Protein AF-A0A0K2JE59-F1 (afdb_monomer_lite)

Sequence (134 aa):
MVKTAPVKNESIKQENVAPAKKVEKIVSLEKNSYCNSPVGRHQFYEMNEKGEYRADIKFKYCMINGEKKENIIVGIIATDLNAVNEYIKKYSYLHFKDKEKLRKNADGNNYYYDSAWAWDNSSEYPAAVWQEKK

Structure (mmCIF, N/CA/C/O backbone):
data_AF-A0A0K2JE59-F1
#
_entry.id   AF-A0A0K2JE59-F1
#
loop_
_atom_site.group_PDB
_atom_site.id
_atom_site.type_symbol
_atom_site.label_atom_id
_atom_site.label_alt_id
_atom_site.label_comp_id
_atom_site.label_asym_id
_atom_site.label_entity_id
_atom_site.label_seq_id
_atom_site.pdbx_PDB_ins_code
_atom_site.Cartn_x
_atom_site.Cartn_y
_atom_site.Cartn_z
_atom_site.occupancy
_atom_site.B_iso_or_equiv
_atom_site.auth_seq_id
_atom_site.auth_comp_id
_atom_site.auth_asym_id
_atom_site.auth_atom_id
_atom_site.pdbx_PDB_model_num
ATOM 1 N N . MET A 1 1 ? 32.516 -9.284 -46.637 1.00 37.75 1 MET A N 1
ATOM 2 C CA . MET A 1 1 ? 32.286 -9.445 -45.184 1.00 37.75 1 MET A CA 1
ATOM 3 C C . MET A 1 1 ? 31.665 -8.160 -44.665 1.00 37.75 1 MET A C 1
ATOM 5 O O . MET A 1 1 ? 32.351 -7.148 -44.623 1.00 37.75 1 MET A O 1
ATOM 9 N N . VAL A 1 2 ? 30.365 -8.163 -44.367 1.00 32.09 2 VAL A N 1
ATOM 10 C CA . VAL A 1 2 ? 29.684 -7.000 -43.780 1.00 32.09 2 VAL A CA 1
ATOM 11 C C . VAL A 1 2 ? 29.951 -7.037 -42.277 1.00 32.09 2 VAL A C 1
ATOM 13 O O . VAL A 1 2 ? 29.536 -7.974 -41.604 1.00 32.09 2 VAL A O 1
ATOM 16 N N . LYS A 1 3 ? 30.709 -6.062 -41.766 1.00 35.91 3 LYS A N 1
ATOM 17 C CA . LYS A 1 3 ? 30.879 -5.852 -40.325 1.00 35.91 3 LYS A CA 1
ATOM 18 C C . LYS A 1 3 ? 29.679 -5.056 -39.826 1.00 35.91 3 LYS A C 1
ATOM 20 O O . LYS A 1 3 ? 29.609 -3.849 -40.035 1.00 35.91 3 LYS A O 1
ATOM 25 N N . THR A 1 4 ? 28.734 -5.735 -39.194 1.00 32.59 4 THR A N 1
ATOM 26 C CA . THR A 1 4 ? 27.654 -5.101 -38.438 1.00 32.59 4 THR A CA 1
ATOM 27 C C . THR A 1 4 ? 28.256 -4.526 -37.155 1.00 32.59 4 THR A C 1
ATOM 29 O O . THR A 1 4 ? 28.783 -5.265 -36.325 1.00 32.59 4 THR A O 1
ATOM 32 N N . ALA A 1 5 ? 28.241 -3.200 -37.018 1.00 39.69 5 ALA A N 1
ATOM 33 C CA . ALA A 1 5 ? 28.551 -2.529 -35.759 1.00 39.69 5 ALA A CA 1
ATOM 34 C C . ALA A 1 5 ? 27.466 -2.859 -34.714 1.00 39.69 5 ALA A C 1
ATOM 36 O O . ALA A 1 5 ? 26.311 -3.068 -35.100 1.00 39.69 5 ALA A O 1
ATOM 37 N N . PRO A 1 6 ? 27.789 -2.899 -33.407 1.00 37.19 6 PRO A N 1
ATOM 38 C CA . PRO A 1 6 ? 26.765 -3.063 -32.390 1.00 37.19 6 PRO A CA 1
ATOM 39 C C . PRO A 1 6 ? 25.876 -1.819 -32.406 1.00 37.19 6 PRO A C 1
ATOM 41 O O . PRO A 1 6 ? 26.352 -0.694 -32.250 1.00 37.19 6 PRO A O 1
ATOM 44 N N . VAL A 1 7 ? 24.581 -2.030 -32.636 1.00 35.00 7 VAL A N 1
ATOM 45 C CA . VAL A 1 7 ? 23.560 -0.992 -32.506 1.00 35.00 7 VAL A CA 1
ATOM 46 C C . VAL A 1 7 ? 23.560 -0.557 -31.045 1.00 35.00 7 VAL A C 1
ATOM 48 O O . VAL A 1 7 ? 23.121 -1.286 -30.157 1.00 35.00 7 VAL A O 1
ATOM 51 N N . LYS A 1 8 ? 24.114 0.625 -30.785 1.00 35.16 8 LYS A N 1
ATOM 52 C CA . LYS A 1 8 ? 23.974 1.308 -29.506 1.00 35.16 8 LYS A CA 1
ATOM 53 C C . LYS A 1 8 ? 22.499 1.696 -29.407 1.00 35.16 8 LYS A C 1
ATOM 55 O O . LYS A 1 8 ? 22.053 2.573 -30.142 1.00 35.16 8 LYS A O 1
ATOM 60 N N . ASN A 1 9 ? 21.737 1.001 -28.563 1.00 36.41 9 ASN A N 1
ATOM 61 C CA . ASN A 1 9 ? 20.357 1.358 -28.229 1.00 36.41 9 ASN A CA 1
ATOM 62 C C . ASN A 1 9 ? 20.348 2.691 -27.458 1.00 36.41 9 ASN A C 1
ATOM 64 O O . ASN A 1 9 ? 20.145 2.740 -26.249 1.00 36.41 9 ASN A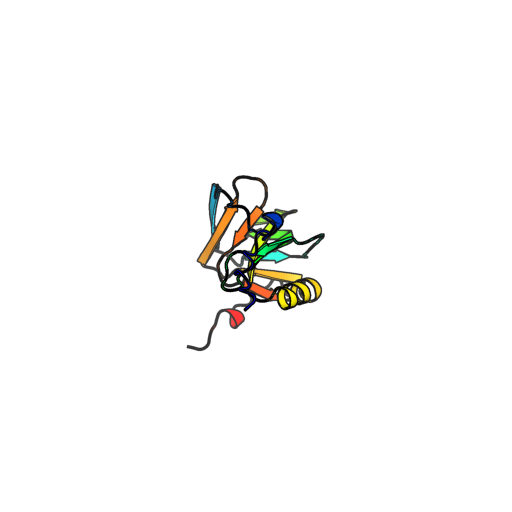 O 1
ATOM 68 N N . GLU A 1 10 ? 20.601 3.793 -28.154 1.00 46.03 10 GLU A N 1
ATOM 69 C CA . GLU A 1 10 ? 20.307 5.136 -27.675 1.00 46.03 10 GLU A CA 1
ATOM 70 C C . GLU A 1 10 ? 18.818 5.382 -27.908 1.00 46.03 10 GLU A C 1
ATOM 72 O O . GLU A 1 10 ? 18.423 5.751 -29.009 1.00 46.03 10 GLU A O 1
ATOM 77 N N . SER A 1 11 ? 17.995 5.090 -26.892 1.00 39.34 11 SER A N 1
ATOM 78 C CA . SER A 1 11 ? 16.708 5.748 -26.577 1.00 39.34 11 SER A CA 1
ATOM 79 C C . SER A 1 11 ? 15.946 4.980 -25.483 1.00 39.34 11 SER A C 1
ATOM 81 O O . SER A 1 11 ? 14.811 4.553 -25.690 1.00 39.34 11 SER A O 1
ATOM 83 N N . ILE A 1 12 ? 16.520 4.819 -24.285 1.00 39.97 12 ILE A N 1
ATOM 84 C CA . ILE A 1 12 ? 15.658 4.668 -23.103 1.00 39.97 12 ILE A CA 1
ATOM 85 C C . ILE A 1 12 ? 15.154 6.078 -22.810 1.00 39.97 12 ILE A C 1
ATOM 87 O O . ILE A 1 12 ? 15.895 6.916 -22.296 1.00 39.97 12 ILE A O 1
ATOM 91 N N . LYS A 1 13 ? 13.921 6.382 -23.230 1.00 36.66 13 LYS A N 1
ATOM 92 C CA . LYS A 1 13 ? 13.254 7.628 -22.850 1.00 36.66 13 LYS A CA 1
ATOM 93 C C . LYS A 1 13 ? 13.311 7.742 -21.328 1.00 36.66 13 LYS A C 1
ATOM 95 O O . LYS A 1 13 ? 12.768 6.902 -20.617 1.00 36.66 13 LYS A O 1
ATOM 100 N N . GLN A 1 14 ? 13.922 8.818 -20.849 1.00 41.97 14 GLN A N 1
ATOM 101 C CA . GLN A 1 14 ? 14.058 9.216 -19.442 1.00 41.97 14 GLN A CA 1
ATOM 102 C C . GLN A 1 14 ? 12.711 9.402 -18.698 1.00 41.97 14 GLN A C 1
ATOM 104 O O . GLN A 1 14 ? 12.695 9.801 -17.540 1.00 41.97 14 GLN A O 1
ATOM 109 N N . GLU A 1 15 ? 11.584 9.130 -19.358 1.00 44.66 15 GLU A N 1
ATOM 110 C CA . GLU A 1 15 ? 10.214 9.383 -18.908 1.00 44.66 15 GLU A CA 1
ATOM 111 C C . GLU A 1 15 ? 9.692 8.317 -17.922 1.00 44.66 15 GLU A C 1
ATOM 113 O O . GLU A 1 15 ? 8.772 8.592 -17.157 1.00 44.66 15 GLU A O 1
ATOM 118 N N . ASN A 1 16 ? 10.318 7.132 -17.878 1.00 55.94 16 ASN A N 1
ATOM 119 C CA . ASN A 1 16 ? 9.891 6.013 -17.024 1.00 55.94 16 ASN A CA 1
ATOM 120 C C . ASN A 1 16 ? 10.760 5.797 -15.774 1.00 55.94 16 ASN A C 1
ATOM 122 O O . ASN A 1 16 ? 10.467 4.896 -14.991 1.00 55.94 16 ASN A O 1
ATOM 126 N N . VAL A 1 17 ? 11.807 6.601 -15.560 1.00 63.28 17 VAL A N 1
ATOM 127 C CA . VAL A 1 17 ? 12.675 6.475 -14.378 1.00 63.28 17 VAL A CA 1
ATOM 128 C C . VAL A 1 17 ? 12.026 7.180 -13.192 1.00 63.28 17 VAL A C 1
ATOM 130 O O . VAL A 1 17 ? 11.592 8.329 -13.297 1.00 63.28 17 VAL A O 1
ATOM 133 N N . ALA A 1 18 ? 11.962 6.504 -12.045 1.00 65.50 18 ALA A N 1
ATOM 134 C CA . ALA A 1 18 ? 11.391 7.081 -10.833 1.00 65.50 18 ALA A CA 1
ATOM 135 C C . ALA A 1 18 ? 12.127 8.385 -10.456 1.00 65.50 18 ALA A C 1
ATOM 137 O O . ALA A 1 18 ? 13.331 8.343 -10.193 1.00 65.50 18 ALA A O 1
ATOM 138 N N . PRO A 1 19 ? 11.446 9.548 -10.368 1.00 69.31 19 PRO A N 1
ATOM 139 C CA . PRO A 1 19 ? 12.105 10.773 -9.938 1.00 69.31 19 PRO A CA 1
ATOM 140 C C . PRO A 1 19 ? 12.644 10.591 -8.520 1.00 69.31 19 PRO A C 1
ATOM 142 O O . PRO A 1 19 ? 11.933 10.078 -7.643 1.00 69.31 19 PRO A O 1
ATOM 145 N N . ALA A 1 20 ? 13.888 11.026 -8.307 1.00 67.00 20 ALA A N 1
ATOM 146 C CA . ALA A 1 20 ? 14.500 11.083 -6.989 1.00 67.00 20 ALA A CA 1
ATOM 147 C C . ALA A 1 20 ? 13.674 12.031 -6.111 1.00 67.00 20 ALA A C 1
ATOM 149 O O . ALA A 1 20 ? 13.625 13.235 -6.357 1.00 67.00 20 ALA A O 1
ATOM 150 N N . LYS A 1 21 ? 12.978 11.488 -5.106 1.00 67.56 21 LYS A N 1
ATOM 151 C CA . LYS A 1 21 ? 12.158 12.297 -4.200 1.00 67.56 21 LYS A CA 1
ATOM 152 C C . LYS A 1 21 ? 12.984 12.697 -2.984 1.00 67.56 21 LYS A C 1
ATOM 154 O O . LYS A 1 21 ? 13.551 11.848 -2.297 1.00 67.56 21 LYS A O 1
ATOM 159 N N . LYS A 1 22 ? 13.037 13.999 -2.698 1.00 76.69 22 LYS A N 1
ATOM 160 C CA . LYS A 1 22 ? 13.631 14.511 -1.462 1.00 76.69 22 LYS A CA 1
ATOM 161 C C . LYS A 1 22 ? 12.731 14.118 -0.290 1.00 76.69 22 LYS A C 1
ATOM 163 O O . LYS A 1 22 ? 11.555 14.478 -0.258 1.00 76.69 22 LYS A O 1
ATOM 168 N N . VAL A 1 23 ? 13.279 13.369 0.663 1.00 81.44 23 VAL A N 1
ATOM 169 C CA . VAL A 1 23 ? 12.559 12.978 1.882 1.00 81.44 23 VAL A CA 1
ATOM 170 C C . VAL A 1 23 ? 12.561 14.159 2.850 1.00 81.44 23 VAL A C 1
ATOM 172 O O . VAL A 1 23 ? 13.623 14.640 3.235 1.00 81.44 23 VAL A O 1
ATOM 175 N N . GLU A 1 24 ? 11.376 14.622 3.240 1.00 85.06 24 GLU A N 1
ATOM 176 C CA . GLU A 1 24 ? 11.203 15.674 4.254 1.00 85.06 24 GLU A CA 1
ATOM 177 C C . GLU A 1 24 ? 11.124 15.075 5.654 1.00 85.06 24 GLU A C 1
ATOM 179 O O . GLU A 1 24 ? 11.730 15.578 6.597 1.00 85.06 24 GLU A O 1
ATOM 184 N N . LYS A 1 25 ? 10.364 13.984 5.792 1.00 88.19 25 LYS A N 1
ATOM 185 C CA . LYS A 1 25 ? 10.090 13.370 7.088 1.00 88.19 25 LYS A CA 1
ATOM 186 C C . LYS A 1 25 ? 10.025 11.858 6.971 1.00 88.19 25 LYS A C 1
ATOM 188 O O . LYS A 1 25 ? 9.454 11.317 6.027 1.00 88.19 25 LYS A O 1
ATOM 193 N N . ILE A 1 26 ? 10.559 11.178 7.977 1.00 89.88 26 ILE A N 1
ATOM 194 C CA . ILE A 1 26 ? 10.363 9.745 8.181 1.00 89.88 26 ILE A CA 1
ATOM 195 C C . ILE A 1 26 ? 9.311 9.572 9.278 1.00 89.88 26 ILE A C 1
ATOM 197 O O . ILE A 1 26 ? 9.396 10.204 10.330 1.00 89.88 26 ILE A O 1
ATOM 201 N N . VAL A 1 27 ? 8.308 8.741 9.014 1.00 89.88 27 VAL A N 1
ATOM 202 C CA . VAL A 1 27 ? 7.236 8.392 9.948 1.00 89.88 27 VAL A CA 1
ATOM 203 C C . VAL A 1 27 ? 7.375 6.913 10.287 1.00 89.88 27 VAL A C 1
ATOM 205 O O . VAL A 1 27 ? 7.271 6.069 9.402 1.00 89.88 27 VAL A O 1
ATOM 208 N N . SER A 1 28 ? 7.621 6.597 11.556 1.00 92.94 28 SER A N 1
ATOM 209 C CA . SER A 1 28 ? 7.564 5.218 12.051 1.00 92.94 28 SER A CA 1
ATOM 210 C C . SER A 1 28 ? 6.106 4.781 12.158 1.00 92.94 28 SER A C 1
ATOM 212 O O . SER A 1 28 ? 5.297 5.517 12.724 1.00 92.94 28 SER A O 1
ATOM 214 N N . LEU A 1 29 ? 5.761 3.618 11.611 1.00 91.50 29 LEU A N 1
ATOM 215 C CA . LEU A 1 29 ? 4.406 3.072 11.679 1.00 91.50 29 LEU A CA 1
ATOM 216 C C . LEU A 1 29 ? 4.225 2.319 13.000 1.00 91.50 29 LEU A C 1
ATOM 218 O O . LEU A 1 29 ? 4.738 1.223 13.173 1.00 91.50 29 LEU A O 1
ATOM 222 N N . GLU A 1 30 ? 3.548 2.927 13.966 1.00 87.25 30 GLU A N 1
ATOM 223 C CA . GLU A 1 30 ? 3.408 2.385 15.331 1.00 87.25 30 GLU A CA 1
ATOM 224 C C . GLU A 1 30 ? 2.038 1.759 15.594 1.00 87.25 30 GLU A C 1
ATOM 226 O O . GLU A 1 30 ? 1.857 1.038 16.574 1.00 87.25 30 GLU A O 1
ATOM 231 N N . LYS A 1 31 ? 1.065 2.056 14.733 1.00 84.81 31 LYS A N 1
ATOM 232 C CA . LYS A 1 31 ? -0.279 1.483 14.767 1.00 84.81 31 LYS A CA 1
ATOM 233 C C . LYS A 1 31 ? -0.664 1.069 13.358 1.00 84.81 31 LYS A C 1
ATOM 235 O O . LYS A 1 31 ? -0.298 1.778 12.415 1.00 84.81 31 LYS A O 1
ATOM 240 N N . ASN A 1 32 ? -1.513 0.047 13.276 1.00 89.69 32 ASN A N 1
ATOM 241 C CA . ASN A 1 32 ? -2.187 -0.451 12.079 1.00 89.69 32 ASN A CA 1
ATOM 242 C C . ASN A 1 32 ? -2.475 0.672 11.072 1.00 89.69 32 ASN A C 1
ATOM 244 O O . ASN A 1 32 ? -3.455 1.416 11.204 1.00 89.69 32 ASN A O 1
ATOM 248 N N . SER A 1 33 ? -1.587 0.812 10.091 1.00 94.88 33 SER A N 1
ATOM 249 C CA . SER A 1 33 ? -1.659 1.870 9.092 1.00 94.88 33 SER A CA 1
ATOM 250 C C . SER A 1 33 ? -2.034 1.275 7.746 1.00 94.88 33 SER A C 1
ATOM 252 O O . SER A 1 33 ? -1.464 0.277 7.310 1.00 94.88 33 SER A O 1
ATOM 254 N N . TYR A 1 34 ? -3.001 1.896 7.083 1.00 96.62 34 TYR A N 1
ATOM 255 C CA . TYR A 1 34 ? -3.533 1.408 5.819 1.00 96.62 34 TYR A CA 1
ATOM 256 C C . TYR A 1 34 ? -4.028 2.553 4.943 1.00 96.62 34 TYR A C 1
ATOM 258 O O . TYR A 1 34 ? -4.345 3.641 5.426 1.00 96.62 34 TYR A O 1
ATOM 266 N N . CYS A 1 35 ? -4.163 2.288 3.653 1.00 97.25 35 CYS A N 1
ATOM 267 C CA . CYS A 1 35 ? -4.806 3.157 2.681 1.00 97.25 35 CYS A CA 1
ATOM 268 C C . CYS A 1 35 ? -6.069 2.508 2.135 1.00 97.25 35 CYS A C 1
ATOM 270 O O . CYS A 1 35 ? -6.106 1.297 1.956 1.00 97.25 35 CYS A O 1
ATOM 272 N N . ASN A 1 36 ? -7.106 3.302 1.880 1.00 96.38 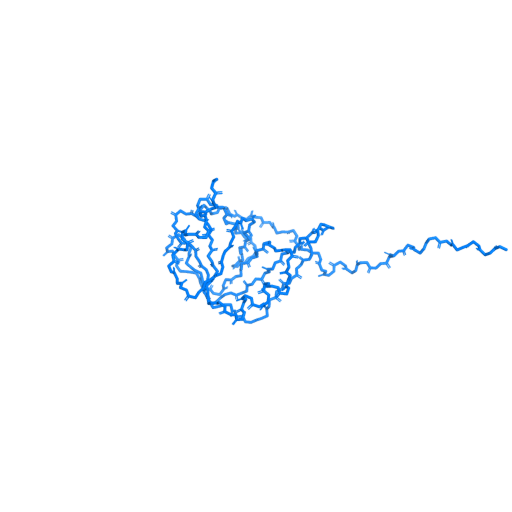36 ASN A N 1
ATOM 273 C CA . ASN A 1 36 ? -8.397 2.819 1.410 1.00 96.38 36 ASN A CA 1
ATOM 274 C C . ASN A 1 36 ? -8.795 3.459 0.080 1.00 96.38 36 ASN A C 1
ATOM 276 O O . ASN A 1 36 ? -8.553 4.648 -0.152 1.00 96.38 36 ASN A O 1
ATOM 280 N N . SER A 1 37 ? -9.494 2.666 -0.732 1.00 91.44 37 SER A N 1
ATOM 281 C CA . SER A 1 37 ? -10.082 3.059 -2.010 1.00 91.44 37 SER A CA 1
ATOM 282 C C . SER A 1 37 ? -9.029 3.664 -2.944 1.00 91.44 37 SER A C 1
ATOM 284 O O . SER A 1 37 ? -8.902 4.895 -3.008 1.00 91.44 37 SER A O 1
ATOM 286 N N . PRO A 1 38 ? -8.252 2.828 -3.659 1.00 92.06 38 PRO A N 1
ATOM 287 C CA . PRO A 1 38 ? -7.468 3.297 -4.794 1.00 92.06 38 PRO A CA 1
ATOM 288 C C . PRO A 1 38 ? -8.369 4.058 -5.773 1.00 92.06 38 PRO A C 1
ATOM 290 O O . PRO A 1 38 ? -9.467 3.610 -6.099 1.00 92.06 38 PRO A O 1
ATOM 293 N N . VAL A 1 39 ? -7.936 5.233 -6.223 1.00 90.56 39 VAL A N 1
ATOM 294 C CA . VAL A 1 39 ? -8.732 6.110 -7.091 1.00 90.56 39 VAL A CA 1
ATOM 295 C C . VAL A 1 39 ? -7.884 6.764 -8.172 1.00 90.56 39 VAL A C 1
ATOM 297 O O . VAL A 1 39 ? -6.714 7.085 -7.972 1.00 90.56 39 VAL A O 1
ATOM 300 N N . GLY A 1 40 ? -8.517 7.070 -9.303 1.00 85.00 40 GLY A N 1
ATOM 301 C CA . GLY A 1 40 ? -7.904 7.843 -10.380 1.00 85.00 40 GLY A CA 1
ATOM 302 C C . GLY A 1 40 ? -6.826 7.078 -11.150 1.00 85.00 40 GLY A C 1
ATOM 303 O O . GLY A 1 40 ? -6.825 5.854 -11.201 1.00 85.00 40 GLY A O 1
ATOM 304 N N . ARG A 1 41 ? -5.931 7.824 -11.809 1.00 82.75 41 ARG A N 1
ATOM 305 C CA . ARG A 1 41 ? -4.812 7.251 -12.567 1.00 82.75 41 ARG A CA 1
ATOM 306 C C . ARG A 1 41 ? -3.633 6.972 -11.638 1.00 82.75 41 ARG A C 1
ATOM 308 O O . ARG A 1 41 ? -3.279 7.823 -10.824 1.00 82.75 41 ARG A O 1
ATOM 315 N N . HIS A 1 42 ? -3.028 5.803 -11.799 1.00 87.56 42 HIS A N 1
ATOM 316 C CA . HIS A 1 42 ? -1.822 5.385 -11.086 1.00 87.56 42 HIS A CA 1
ATOM 317 C C . HIS A 1 42 ? -0.599 5.567 -11.982 1.00 87.56 42 HIS A C 1
ATOM 319 O O . HIS A 1 42 ? -0.717 5.519 -13.209 1.00 87.56 42 HIS A O 1
ATOM 325 N N . GLN A 1 43 ? 0.556 5.820 -11.373 1.00 89.56 43 GLN A N 1
ATOM 326 C CA . GLN A 1 43 ? 1.812 6.018 -12.093 1.00 89.56 43 GLN A CA 1
ATOM 327 C C . GLN A 1 43 ? 2.791 4.913 -11.722 1.00 89.56 43 GLN A C 1
ATOM 329 O O . GLN A 1 43 ? 2.952 4.588 -10.548 1.00 89.56 43 GLN A O 1
ATOM 334 N N . PHE A 1 44 ? 3.449 4.353 -12.729 1.00 89.25 44 PHE A N 1
ATOM 335 C CA . PHE A 1 44 ? 4.418 3.282 -12.561 1.00 89.25 44 PHE A CA 1
ATOM 336 C C . PHE A 1 44 ? 5.755 3.745 -13.109 1.00 89.25 44 PHE A C 1
ATOM 338 O O . PHE A 1 44 ? 5.821 4.278 -14.215 1.00 89.25 44 PHE A O 1
ATOM 345 N N . TYR A 1 45 ? 6.801 3.551 -12.320 1.00 88.00 45 TYR A N 1
ATOM 346 C CA . TYR A 1 45 ? 8.152 3.956 -12.662 1.00 88.00 45 TYR A CA 1
ATOM 347 C C . TYR A 1 45 ? 9.084 2.769 -12.521 1.00 88.00 45 TYR A C 1
ATOM 349 O O . TYR A 1 45 ? 9.073 2.102 -11.489 1.00 88.00 45 TYR A O 1
ATOM 357 N N . GLU A 1 46 ? 9.912 2.532 -13.523 1.00 88.50 46 GLU A N 1
ATOM 358 C CA . GLU A 1 46 ? 11.013 1.587 -13.412 1.00 88.50 46 GLU A CA 1
ATOM 359 C C . GLU A 1 46 ? 12.072 2.167 -12.469 1.00 88.50 46 GLU A C 1
ATOM 361 O O . GLU A 1 46 ? 12.421 3.353 -12.540 1.00 88.50 46 GLU A O 1
ATOM 366 N N . MET A 1 47 ? 12.536 1.347 -11.526 1.00 84.19 47 MET A N 1
ATOM 367 C CA . MET A 1 47 ? 13.540 1.756 -10.547 1.00 84.19 47 MET A CA 1
ATOM 368 C C . MET A 1 47 ? 14.931 1.247 -10.902 1.00 84.19 47 MET A C 1
ATOM 370 O O . MET A 1 47 ? 15.906 1.965 -10.685 1.00 84.19 47 MET A O 1
ATOM 374 N N . ASN A 1 48 ? 15.040 0.014 -11.399 1.00 84.62 48 ASN A N 1
ATOM 375 C CA . ASN A 1 48 ? 16.318 -0.602 -11.733 1.00 84.62 48 ASN A CA 1
ATOM 376 C C . ASN A 1 48 ? 16.171 -1.772 -12.716 1.00 84.62 48 ASN A C 1
ATOM 378 O O . ASN A 1 48 ? 15.088 -2.312 -12.925 1.00 84.62 48 ASN A O 1
ATOM 382 N N . GLU A 1 49 ? 17.315 -2.217 -13.237 1.00 84.19 49 GLU A N 1
ATOM 383 C CA . GLU A 1 49 ? 17.439 -3.338 -14.177 1.00 84.19 49 GLU A CA 1
ATOM 384 C C . GLU A 1 49 ? 17.041 -4.704 -13.585 1.00 84.19 49 GLU A C 1
ATOM 386 O O . GLU A 1 49 ? 16.967 -5.691 -14.313 1.00 84.19 49 GLU A O 1
ATOM 391 N N . LYS A 1 50 ? 16.776 -4.794 -12.272 1.00 85.81 50 LYS A N 1
ATOM 392 C CA . LYS A 1 50 ? 16.291 -6.028 -11.630 1.00 85.81 50 LYS A CA 1
ATOM 393 C C . LYS A 1 50 ? 14.777 -6.208 -11.780 1.00 85.81 50 LYS A C 1
ATOM 395 O O . LYS A 1 50 ? 14.239 -7.181 -11.259 1.00 85.81 50 LYS A O 1
ATOM 400 N N . GLY A 1 51 ? 14.100 -5.289 -12.473 1.00 85.31 51 GLY A N 1
ATOM 401 C CA . GLY A 1 51 ? 12.653 -5.333 -12.676 1.00 85.31 51 GLY A CA 1
ATOM 402 C C . GLY A 1 51 ? 11.859 -4.864 -11.458 1.00 85.31 51 GLY A C 1
ATOM 403 O O . GLY A 1 51 ? 10.716 -5.272 -11.277 1.00 85.31 51 GLY A O 1
ATOM 404 N N . GLU A 1 52 ? 12.454 -4.034 -10.598 1.00 90.00 52 GLU A N 1
ATOM 405 C CA . GLU A 1 52 ? 11.711 -3.367 -9.530 1.00 90.00 52 GLU A CA 1
ATOM 406 C C . GLU A 1 52 ? 11.053 -2.094 -10.064 1.00 90.00 52 GLU A C 1
ATOM 408 O O . GLU A 1 52 ? 11.680 -1.266 -10.735 1.00 90.00 52 GLU A O 1
ATOM 413 N N . TYR A 1 53 ? 9.785 -1.917 -9.713 1.00 90.62 53 TYR A N 1
ATOM 414 C CA . TYR A 1 53 ? 8.981 -0.767 -10.085 1.00 90.62 53 TYR A CA 1
ATOM 415 C C . TYR A 1 53 ? 8.448 -0.057 -8.847 1.00 90.62 53 TYR A C 1
ATOM 417 O O . TYR A 1 53 ? 8.040 -0.684 -7.869 1.00 90.62 53 TYR A O 1
ATOM 425 N N . ARG A 1 54 ? 8.361 1.271 -8.927 1.00 91.06 54 ARG A N 1
ATOM 426 C CA . ARG A 1 54 ? 7.584 2.086 -7.996 1.00 91.06 54 ARG A CA 1
ATOM 427 C C . ARG A 1 54 ? 6.183 2.285 -8.556 1.00 91.06 54 ARG A C 1
ATOM 429 O O . ARG A 1 54 ? 6.026 2.912 -9.603 1.00 91.06 54 ARG A O 1
ATOM 436 N N . ALA A 1 55 ? 5.177 1.813 -7.833 1.00 92.25 55 ALA A N 1
ATOM 437 C CA . ALA A 1 55 ? 3.773 2.074 -8.117 1.00 92.25 55 ALA A CA 1
ATOM 438 C C . ALA A 1 55 ? 3.264 3.203 -7.212 1.00 92.25 55 ALA A C 1
ATOM 440 O O . ALA A 1 55 ? 3.006 2.984 -6.030 1.00 92.25 55 ALA A O 1
ATOM 441 N N . ASP A 1 56 ? 3.124 4.408 -7.766 1.00 92.56 56 ASP A N 1
ATOM 442 C CA . ASP A 1 56 ? 2.508 5.555 -7.098 1.00 92.56 56 ASP A CA 1
ATOM 443 C C . ASP A 1 56 ? 0.979 5.454 -7.255 1.00 92.56 56 ASP A C 1
ATOM 445 O O . ASP A 1 56 ? 0.406 5.735 -8.315 1.00 92.56 56 ASP A O 1
ATOM 449 N N . ILE A 1 57 ? 0.314 5.033 -6.177 1.00 94.19 57 ILE A N 1
ATOM 450 C CA . ILE A 1 57 ? -1.130 4.784 -6.134 1.00 94.19 57 ILE A CA 1
ATOM 451 C C . ILE A 1 57 ? -1.798 5.903 -5.340 1.00 94.19 57 ILE A C 1
ATOM 453 O O . ILE A 1 57 ? -1.402 6.216 -4.216 1.00 94.19 57 ILE A O 1
ATOM 457 N N . LYS A 1 58 ? -2.828 6.516 -5.924 1.00 94.44 58 LYS A N 1
ATOM 458 C CA . LYS A 1 58 ? -3.637 7.538 -5.262 1.00 94.44 58 LYS A CA 1
ATOM 459 C C . LYS A 1 58 ? -4.781 6.870 -4.512 1.00 94.44 58 LYS A C 1
ATOM 461 O O . LYS A 1 58 ? -5.492 6.048 -5.080 1.00 94.44 58 LYS A O 1
ATOM 466 N N . PHE A 1 59 ? -4.982 7.269 -3.265 1.00 95.12 59 PHE A N 1
ATOM 467 C CA . PHE A 1 59 ? -6.028 6.755 -2.391 1.00 95.12 59 PHE A CA 1
ATOM 468 C C . PHE A 1 59 ? -6.966 7.872 -1.956 1.00 95.12 59 PHE A C 1
ATOM 470 O O . PHE A 1 59 ? -6.562 9.033 -1.810 1.00 95.12 59 PHE A O 1
ATOM 477 N N . LYS A 1 60 ? -8.229 7.515 -1.704 1.00 95.38 60 LYS A N 1
ATOM 478 C CA . LYS A 1 60 ? -9.203 8.445 -1.124 1.00 95.38 60 LYS A CA 1
ATOM 479 C C . LYS A 1 60 ? -8.727 8.928 0.245 1.00 95.38 60 LYS A C 1
ATOM 481 O O . LYS A 1 60 ? -8.752 10.129 0.515 1.00 95.38 60 LYS A O 1
ATOM 486 N N . TYR A 1 61 ? -8.263 8.005 1.085 1.00 95.62 61 TYR A N 1
ATOM 487 C CA . TYR A 1 61 ? -7.612 8.329 2.350 1.00 95.62 61 TYR A CA 1
ATOM 488 C C . TYR A 1 61 ? -6.655 7.222 2.802 1.00 95.62 61 TYR A C 1
ATOM 490 O O . TYR A 1 61 ? -6.765 6.080 2.361 1.00 95.62 61 TYR A O 1
ATOM 498 N N . CYS A 1 62 ? -5.763 7.551 3.734 1.00 96.12 62 CYS A N 1
ATOM 499 C CA . CYS A 1 62 ? -5.035 6.583 4.548 1.00 96.12 62 CYS A CA 1
ATOM 500 C C . CYS A 1 62 ? -5.208 6.900 6.033 1.00 96.12 62 CYS A C 1
ATOM 502 O O . CYS A 1 62 ? -5.296 8.067 6.418 1.00 96.12 62 CYS A O 1
ATOM 504 N N . MET A 1 63 ? -5.233 5.860 6.859 1.00 96.06 63 MET A N 1
ATOM 505 C CA . MET A 1 63 ? -5.029 5.949 8.299 1.00 96.06 63 MET A CA 1
ATOM 506 C C . MET A 1 63 ? -3.545 5.715 8.569 1.00 96.06 63 MET A C 1
ATOM 508 O O . MET A 1 63 ? -3.039 4.630 8.299 1.00 96.06 63 MET A O 1
ATOM 512 N N . ILE A 1 64 ? -2.837 6.727 9.067 1.00 93.31 64 ILE A N 1
ATOM 513 C CA . ILE A 1 64 ? -1.409 6.640 9.398 1.00 93.31 64 ILE A CA 1
ATOM 514 C C . ILE A 1 64 ? -1.264 6.931 10.888 1.00 93.31 64 ILE A C 1
ATOM 516 O O . ILE A 1 64 ? -1.566 8.037 11.329 1.00 93.31 64 ILE A O 1
ATOM 520 N N . ASN A 1 65 ? -0.838 5.939 11.672 1.00 91.88 65 ASN A N 1
ATOM 521 C CA . ASN A 1 65 ? -0.754 6.008 13.140 1.00 91.88 65 ASN A CA 1
ATOM 522 C C . ASN A 1 65 ? -2.056 6.465 13.833 1.00 91.88 65 ASN A C 1
ATOM 524 O O . ASN A 1 65 ? -2.033 7.097 14.891 1.00 91.88 65 ASN A O 1
ATOM 528 N N . GLY A 1 66 ? -3.208 6.118 13.252 1.00 91.25 66 GLY A N 1
ATOM 529 C CA . GLY A 1 66 ? -4.533 6.508 13.747 1.00 91.25 66 GLY A CA 1
ATOM 530 C C . GLY A 1 66 ? -5.024 7.876 13.261 1.00 91.25 66 GLY A C 1
ATOM 531 O O . GLY A 1 66 ? -6.168 8.229 13.532 1.00 91.25 66 GLY A O 1
ATOM 532 N N . GLU A 1 67 ? -4.221 8.622 12.502 1.00 93.19 67 GLU A N 1
ATOM 533 C CA . GLU A 1 67 ? -4.639 9.878 11.877 1.00 93.19 67 GLU A CA 1
ATOM 534 C C . GLU A 1 67 ? -5.140 9.642 10.452 1.00 93.19 67 GLU A C 1
ATOM 536 O O . GLU A 1 67 ? -4.455 9.025 9.631 1.00 93.19 67 GLU A O 1
ATOM 541 N N . LYS A 1 68 ? -6.318 10.184 10.131 1.00 95.00 68 LYS A N 1
ATOM 542 C CA . LYS A 1 68 ? -6.864 10.143 8.773 1.00 95.00 68 LYS A CA 1
ATOM 543 C C . LYS A 1 68 ? -6.225 11.229 7.907 1.00 95.00 68 LYS A C 1
ATOM 545 O O . LYS A 1 68 ? -6.270 12.407 8.251 1.00 95.00 68 LYS A O 1
ATOM 550 N N . LYS A 1 69 ? -5.694 10.841 6.748 1.00 92.75 69 LYS A N 1
ATOM 551 C CA . LYS A 1 69 ? -5.143 11.745 5.727 1.00 92.75 69 LYS A CA 1
ATOM 552 C C . LYS A 1 69 ? -5.825 11.492 4.395 1.00 92.75 69 LYS A C 1
ATOM 554 O O . LYS A 1 69 ? -5.834 10.362 3.921 1.00 92.75 69 LYS A O 1
ATOM 559 N N . GLU A 1 70 ? -6.405 12.525 3.800 1.00 93.94 70 GLU A N 1
ATOM 560 C CA . GLU A 1 70 ? -7.175 12.414 2.556 1.00 93.94 70 GLU A CA 1
ATOM 561 C C . GLU A 1 70 ? -6.338 12.759 1.319 1.00 93.94 70 GLU A C 1
ATOM 563 O O . GLU A 1 70 ? -5.346 13.482 1.416 1.00 93.94 70 GLU A O 1
ATOM 568 N N . ASN A 1 71 ? -6.767 12.273 0.148 1.00 91.12 71 ASN A N 1
ATOM 569 C CA . ASN A 1 71 ? -6.186 12.600 -1.163 1.00 91.12 71 ASN A CA 1
ATOM 570 C C . ASN A 1 71 ? -4.663 12.410 -1.224 1.00 91.12 71 ASN A C 1
ATOM 572 O O . ASN A 1 71 ? -3.912 13.285 -1.653 1.00 91.12 71 ASN A O 1
ATOM 576 N N . ILE A 1 72 ? -4.229 11.243 -0.772 1.00 92.38 72 ILE A N 1
ATOM 577 C CA . ILE A 1 72 ? -2.836 10.880 -0.536 1.00 92.38 72 ILE A CA 1
ATOM 578 C C . ILE A 1 72 ? -2.351 9.927 -1.627 1.00 92.38 72 ILE A C 1
ATOM 580 O O . ILE A 1 72 ? -3.100 9.062 -2.087 1.00 92.38 72 ILE A O 1
ATOM 584 N N . ILE A 1 73 ? -1.099 10.081 -2.049 1.00 93.62 73 ILE A N 1
ATOM 585 C CA . ILE A 1 73 ? -0.439 9.136 -2.956 1.00 93.62 73 ILE A CA 1
ATOM 586 C C . ILE A 1 73 ? 0.596 8.360 -2.156 1.00 93.62 73 ILE A C 1
ATOM 588 O O . ILE A 1 73 ? 1.398 8.962 -1.440 1.00 93.62 73 ILE A O 1
ATOM 592 N N . VAL A 1 74 ? 0.600 7.038 -2.291 1.00 94.00 74 VAL A N 1
ATOM 593 C CA . VAL A 1 74 ? 1.634 6.182 -1.709 1.00 94.00 74 VAL A CA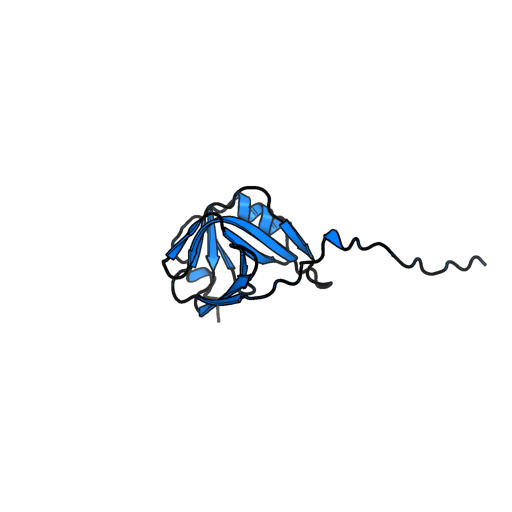 1
ATOM 594 C C . VAL A 1 74 ? 2.333 5.417 -2.821 1.00 94.00 74 VAL A C 1
ATOM 596 O O . VAL A 1 74 ? 1.691 4.706 -3.589 1.00 94.00 74 VAL A O 1
ATOM 599 N N . GLY A 1 75 ? 3.649 5.597 -2.903 1.00 93.75 75 GLY A N 1
ATOM 600 C CA . GLY A 1 75 ? 4.533 4.799 -3.740 1.00 93.75 75 GLY A CA 1
ATOM 601 C C . GLY A 1 75 ? 4.940 3.519 -3.024 1.00 93.75 75 GLY A C 1
ATOM 602 O O . GLY A 1 75 ? 5.572 3.615 -1.973 1.00 93.75 75 GLY A O 1
ATOM 603 N N . ILE A 1 76 ? 4.613 2.359 -3.589 1.00 94.00 76 ILE A N 1
ATOM 604 C CA . ILE A 1 76 ? 5.084 1.042 -3.125 1.00 94.00 76 ILE A CA 1
ATOM 605 C C . ILE A 1 76 ? 6.065 0.433 -4.129 1.00 94.00 76 ILE A C 1
ATOM 607 O O . ILE A 1 76 ? 5.971 0.717 -5.324 1.00 94.00 76 ILE A O 1
ATOM 611 N N . ILE A 1 77 ? 6.988 -0.408 -3.658 1.00 91.50 77 ILE A N 1
ATOM 612 C CA . ILE A 1 77 ? 7.855 -1.209 -4.536 1.00 91.50 77 ILE A CA 1
ATOM 613 C C . ILE A 1 77 ? 7.129 -2.501 -4.918 1.00 91.50 77 ILE A C 1
ATOM 615 O O . ILE A 1 77 ? 6.603 -3.194 -4.046 1.00 91.50 77 ILE A O 1
ATOM 619 N N . ALA A 1 78 ? 7.124 -2.840 -6.203 1.00 90.62 78 ALA A N 1
ATOM 620 C CA . ALA A 1 78 ? 6.594 -4.095 -6.723 1.00 90.62 78 ALA A CA 1
ATOM 621 C C . ALA A 1 78 ? 7.460 -4.619 -7.874 1.00 90.62 78 ALA A C 1
ATOM 623 O O . ALA A 1 78 ? 8.077 -3.842 -8.596 1.00 90.62 78 ALA A O 1
ATOM 624 N N . THR A 1 79 ? 7.469 -5.935 -8.071 1.00 90.75 79 THR A N 1
ATOM 625 C CA . THR A 1 79 ? 8.162 -6.599 -9.190 1.00 90.75 79 THR A CA 1
ATOM 626 C C . THR A 1 79 ? 7.211 -7.050 -10.302 1.00 90.75 79 THR A C 1
ATOM 628 O O . THR A 1 79 ? 7.651 -7.342 -11.407 1.00 90.75 79 THR A O 1
ATOM 631 N N . ASP A 1 80 ? 5.900 -7.069 -10.037 1.00 90.81 80 ASP A N 1
ATOM 632 C CA . ASP A 1 80 ? 4.859 -7.421 -11.006 1.00 90.81 80 ASP A CA 1
ATOM 633 C C . ASP A 1 80 ? 3.774 -6.333 -11.051 1.00 90.81 80 ASP A C 1
ATOM 635 O O . ASP A 1 80 ? 2.924 -6.215 -10.162 1.00 90.81 80 ASP A O 1
ATOM 639 N N . LEU A 1 81 ? 3.805 -5.519 -12.109 1.00 88.94 81 LEU A N 1
ATOM 640 C CA . LEU A 1 81 ? 2.835 -4.444 -12.319 1.00 88.94 81 LEU A CA 1
ATOM 641 C C . LEU A 1 81 ? 1.439 -4.952 -12.700 1.00 88.94 81 LEU A C 1
ATOM 643 O O . LEU A 1 81 ? 0.452 -4.263 -12.430 1.00 88.94 81 LEU A O 1
ATOM 647 N N . ASN A 1 82 ? 1.327 -6.131 -13.317 1.00 90.81 82 ASN A N 1
ATOM 648 C CA . ASN A 1 82 ? 0.027 -6.707 -13.658 1.00 90.81 82 ASN A CA 1
ATOM 649 C C . ASN A 1 82 ? -0.692 -7.135 -12.380 1.00 90.81 82 ASN A C 1
ATOM 651 O O . ASN A 1 82 ? -1.842 -6.743 -12.176 1.00 90.81 82 ASN A O 1
ATOM 655 N N . ALA A 1 83 ? 0.018 -7.811 -11.473 1.00 91.44 83 ALA A N 1
ATOM 656 C CA . ALA A 1 83 ? -0.510 -8.179 -10.162 1.00 91.44 83 ALA A CA 1
ATOM 657 C C . ALA A 1 83 ? -0.957 -6.947 -9.358 1.00 91.44 83 ALA A C 1
ATOM 659 O O . ALA A 1 83 ? -2.067 -6.926 -8.828 1.00 91.44 83 ALA A O 1
ATOM 660 N N . VAL A 1 84 ? -0.150 -5.877 -9.323 1.00 91.25 84 VAL A N 1
ATOM 661 C CA . VAL A 1 84 ? -0.541 -4.621 -8.652 1.00 91.25 84 VAL A CA 1
ATOM 662 C C . VAL A 1 84 ? -1.822 -4.039 -9.254 1.00 91.25 84 VAL A C 1
ATOM 664 O O . VAL A 1 84 ? -2.727 -3.654 -8.513 1.00 91.25 84 VAL A O 1
ATOM 667 N N . ASN A 1 85 ? -1.940 -4.002 -10.583 1.00 90.38 85 ASN A N 1
ATOM 668 C CA . ASN A 1 85 ? -3.147 -3.510 -11.249 1.00 90.38 85 ASN A CA 1
ATOM 669 C C . ASN A 1 85 ? -4.386 -4.369 -10.948 1.00 90.38 85 ASN A C 1
ATOM 671 O O . ASN A 1 85 ? -5.488 -3.830 -10.835 1.00 90.38 85 ASN A O 1
ATOM 675 N N . GLU A 1 86 ? -4.235 -5.685 -10.818 1.00 93.19 86 GLU A N 1
ATOM 676 C CA . GLU A 1 86 ? -5.323 -6.575 -10.403 1.00 93.19 86 GLU A CA 1
ATOM 677 C C . GLU A 1 86 ? -5.711 -6.356 -8.938 1.00 93.19 86 GLU A C 1
ATOM 679 O O . GLU A 1 86 ? -6.900 -6.259 -8.626 1.00 93.19 86 GLU A O 1
ATOM 684 N N . TYR A 1 87 ? -4.733 -6.200 -8.044 1.00 93.69 87 TYR A N 1
ATOM 685 C CA . TYR A 1 87 ? -4.975 -5.937 -6.625 1.00 93.69 87 TYR A CA 1
ATOM 686 C C . TYR A 1 87 ? -5.718 -4.628 -6.397 1.00 93.69 87 TYR A C 1
ATOM 688 O O . TYR A 1 87 ? -6.701 -4.615 -5.663 1.00 93.69 87 TYR A O 1
ATOM 696 N N . ILE A 1 88 ? -5.323 -3.564 -7.095 1.00 92.69 88 ILE A N 1
ATOM 697 C CA . ILE A 1 88 ? -5.996 -2.259 -7.064 1.00 92.69 88 ILE A CA 1
ATOM 698 C C . ILE A 1 88 ? -7.481 -2.372 -7.445 1.00 92.69 88 ILE A C 1
ATOM 700 O O . ILE A 1 88 ? -8.311 -1.645 -6.904 1.00 92.69 88 ILE A O 1
ATOM 704 N N . LYS A 1 89 ? -7.830 -3.271 -8.374 1.00 92.06 89 LYS A N 1
ATOM 705 C CA . LYS A 1 89 ? -9.222 -3.500 -8.802 1.00 92.06 89 LYS A CA 1
ATOM 706 C C . LYS A 1 89 ? -9.996 -4.398 -7.838 1.00 92.06 89 LYS A C 1
ATOM 708 O O . LYS A 1 89 ? -11.211 -4.261 -7.728 1.00 92.06 89 LYS A O 1
ATOM 713 N N . LYS A 1 90 ? -9.314 -5.354 -7.206 1.00 94.25 90 LYS A N 1
ATOM 714 C CA . LYS A 1 90 ? -9.924 -6.412 -6.390 1.00 94.25 90 LYS A CA 1
ATOM 715 C C . LYS A 1 90 ? -10.082 -6.028 -4.920 1.00 94.25 90 LYS A C 1
ATOM 717 O O . LYS A 1 90 ? -11.021 -6.495 -4.276 1.00 94.25 90 LYS A O 1
ATOM 722 N N . TYR A 1 91 ? -9.147 -5.248 -4.388 1.00 95.06 91 TYR A N 1
ATOM 723 C CA . TYR A 1 91 ? -9.018 -4.991 -2.961 1.00 95.06 91 TYR A CA 1
ATOM 724 C C . TYR A 1 91 ? -9.247 -3.526 -2.618 1.00 95.06 91 TYR A C 1
ATOM 726 O O . TYR A 1 91 ? -8.847 -2.612 -3.338 1.00 95.06 91 TYR A O 1
ATOM 734 N N . SER A 1 92 ? -9.881 -3.309 -1.471 1.00 95.06 92 SER A N 1
ATOM 735 C CA . SER A 1 92 ? -10.236 -1.970 -1.000 1.00 95.06 92 SER A CA 1
ATOM 736 C C . SER A 1 92 ? -9.159 -1.336 -0.121 1.00 95.06 92 SER A C 1
ATOM 738 O O . SER A 1 92 ? -9.150 -0.110 0.019 1.00 95.06 92 SER A O 1
ATOM 740 N N . TYR A 1 93 ? -8.270 -2.136 0.476 1.00 96.88 93 TYR A N 1
ATOM 741 C CA . TYR A 1 93 ? -7.289 -1.688 1.461 1.00 96.88 93 TYR A CA 1
ATOM 742 C C . TYR A 1 93 ? -5.874 -2.154 1.121 1.00 96.88 93 TYR A C 1
ATOM 744 O O . TYR A 1 93 ? -5.653 -3.328 0.837 1.00 96.88 93 TYR A O 1
ATOM 752 N N . LEU A 1 94 ? -4.920 -1.227 1.211 1.00 96.88 94 LEU A N 1
ATOM 753 C CA . LEU A 1 94 ? -3.483 -1.494 1.226 1.00 96.88 94 LEU A CA 1
ATOM 754 C C . LEU A 1 94 ? -2.982 -1.320 2.661 1.00 96.88 94 LEU A C 1
ATOM 756 O O . LEU A 1 94 ? -3.029 -0.213 3.192 1.00 96.88 94 LEU A O 1
ATOM 760 N N . HIS A 1 95 ? -2.494 -2.389 3.274 1.00 96.06 95 HIS A N 1
ATOM 761 C CA . HIS A 1 95 ? -1.943 -2.410 4.625 1.00 96.06 95 HIS A CA 1
ATOM 762 C C . HIS A 1 95 ? -0.426 -2.281 4.609 1.00 96.06 95 HIS A C 1
ATOM 764 O O . HIS A 1 95 ? 0.260 -2.916 3.802 1.00 96.06 95 HIS A O 1
ATOM 770 N N . PHE A 1 96 ? 0.087 -1.493 5.547 1.00 95.06 96 PHE A N 1
ATOM 771 C CA . PHE A 1 96 ? 1.511 -1.375 5.823 1.00 95.06 96 PHE A CA 1
ATOM 772 C C . PHE A 1 96 ? 1.853 -2.177 7.070 1.00 95.06 96 PHE A C 1
ATOM 774 O O . PHE A 1 96 ? 1.088 -2.199 8.034 1.00 95.06 96 PHE A O 1
ATOM 781 N N . LYS A 1 97 ? 3.010 -2.828 7.053 1.00 92.94 97 LYS A N 1
ATOM 782 C CA . LYS A 1 97 ? 3.518 -3.567 8.200 1.00 92.94 97 LYS A CA 1
ATOM 783 C C . LYS A 1 97 ? 3.939 -2.594 9.303 1.00 92.94 97 LYS A C 1
ATOM 785 O O . LYS A 1 97 ? 4.640 -1.611 9.056 1.00 92.94 97 LYS A O 1
ATOM 790 N N . ASP A 1 98 ? 3.526 -2.885 10.531 1.00 90.81 98 ASP A N 1
ATOM 791 C CA . ASP A 1 98 ? 3.936 -2.101 11.693 1.00 90.81 98 ASP A CA 1
ATOM 792 C C . ASP A 1 98 ? 5.458 -2.152 11.899 1.00 90.81 98 ASP A C 1
ATOM 794 O O . ASP A 1 98 ? 6.132 -3.122 11.546 1.00 90.81 98 ASP A O 1
ATOM 798 N N . LYS A 1 99 ? 5.983 -1.115 12.555 1.00 90.06 99 LYS A N 1
ATOM 799 C CA . LYS A 1 99 ? 7.399 -0.853 12.871 1.00 90.06 99 LYS A CA 1
ATOM 800 C C . LYS A 1 99 ? 8.277 -0.517 11.665 1.00 90.06 99 LYS A C 1
ATOM 802 O O . LYS A 1 99 ? 9.442 -0.167 11.855 1.00 90.06 99 LYS A O 1
ATOM 807 N N . GLU A 1 100 ? 7.718 -0.546 10.460 1.00 93.50 100 GLU A N 1
ATOM 808 C CA . GLU A 1 100 ? 8.382 -0.070 9.252 1.00 93.50 100 GLU A CA 1
ATOM 809 C C . GLU A 1 100 ? 8.300 1.459 9.117 1.00 93.50 100 GLU A C 1
ATOM 811 O O . GLU A 1 100 ? 7.632 2.162 9.889 1.00 93.50 100 GLU A O 1
ATOM 816 N N . LYS A 1 101 ? 9.030 1.999 8.137 1.00 92.69 101 LYS A N 1
ATOM 817 C CA . LYS A 1 101 ? 9.188 3.444 7.937 1.00 92.69 101 LYS A CA 1
ATOM 818 C C . LYS A 1 101 ? 8.452 3.911 6.689 1.00 92.69 101 LYS A C 1
ATOM 820 O O . LYS A 1 101 ? 8.772 3.517 5.574 1.00 92.69 101 LYS A O 1
ATOM 825 N N . LEU A 1 102 ? 7.531 4.849 6.874 1.00 91.94 102 LEU A N 1
ATOM 826 C CA . LEU A 1 102 ? 6.874 5.570 5.794 1.00 91.94 102 LEU A CA 1
ATOM 827 C C . LEU A 1 102 ? 7.592 6.905 5.553 1.00 91.94 102 LEU A C 1
ATOM 829 O O . LEU A 1 102 ? 7.726 7.734 6.455 1.00 91.94 102 LEU A O 1
ATOM 833 N N . ARG A 1 103 ? 8.069 7.134 4.331 1.00 91.56 103 ARG A N 1
ATOM 834 C CA . ARG A 1 103 ? 8.846 8.329 3.972 1.00 91.56 103 ARG A CA 1
ATOM 835 C C . ARG A 1 103 ? 7.926 9.353 3.324 1.00 91.56 103 ARG A C 1
ATOM 837 O O . ARG A 1 103 ? 7.339 9.083 2.282 1.00 91.56 103 ARG A O 1
ATOM 844 N N . LYS A 1 104 ? 7.784 10.528 3.928 1.00 88.06 104 LYS A N 1
ATOM 845 C CA . LYS A 1 104 ? 7.038 11.649 3.351 1.00 88.06 104 LYS A CA 1
ATOM 846 C C . LYS A 1 104 ? 7.957 12.449 2.431 1.00 88.06 104 LYS A C 1
ATOM 848 O O . LYS A 1 104 ? 9.060 12.834 2.832 1.00 88.06 104 LYS A O 1
ATOM 853 N N . ASN A 1 105 ? 7.493 12.709 1.216 1.00 83.44 105 ASN A N 1
ATOM 854 C CA . ASN A 1 105 ? 8.206 13.561 0.270 1.00 83.44 105 ASN A CA 1
ATOM 855 C C . ASN A 1 105 ? 8.057 15.035 0.668 1.00 83.44 105 ASN A C 1
ATOM 857 O O . ASN A 1 105 ? 7.020 15.420 1.202 1.00 83.44 105 ASN A O 1
ATOM 861 N N . ALA A 1 106 ? 9.080 15.843 0.385 1.00 74.56 106 ALA A N 1
ATOM 862 C CA . ALA A 1 106 ? 9.040 17.292 0.604 1.00 74.56 106 ALA A CA 1
ATOM 863 C C . ALA A 1 106 ? 7.998 17.995 -0.271 1.00 74.56 106 ALA A C 1
ATOM 865 O O . ALA A 1 106 ? 7.389 18.975 0.149 1.00 74.56 106 ALA A O 1
ATOM 866 N N . ASP A 1 107 ? 7.758 17.446 -1.459 1.00 68.56 107 ASP A N 1
ATOM 867 C CA . ASP A 1 107 ? 6.842 18.020 -2.430 1.00 68.56 107 ASP A CA 1
ATOM 868 C C . ASP A 1 107 ? 5.492 17.284 -2.375 1.00 68.56 107 ASP A C 1
ATOM 870 O O . ASP A 1 107 ? 5.314 16.184 -2.913 1.00 68.56 107 ASP A O 1
ATOM 874 N N . GLY A 1 108 ? 4.525 17.908 -1.698 1.00 68.94 108 GLY A N 1
ATOM 875 C CA . GLY A 1 108 ? 3.118 17.498 -1.683 1.00 68.94 108 GLY A CA 1
ATOM 876 C C . GLY A 1 108 ? 2.732 16.404 -0.676 1.00 68.94 108 GLY A C 1
ATOM 877 O O . GLY A 1 108 ? 3.483 16.017 0.217 1.00 68.94 108 GLY A O 1
ATOM 878 N N . ASN A 1 109 ? 1.503 15.894 -0.821 1.00 76.00 109 ASN A N 1
ATOM 879 C CA . ASN A 1 109 ? 0.899 14.885 0.064 1.00 76.00 109 ASN A CA 1
ATOM 880 C C . ASN A 1 109 ? 1.202 13.453 -0.399 1.00 76.00 109 ASN A C 1
ATOM 882 O O . ASN A 1 109 ? 0.307 12.618 -0.544 1.00 76.00 109 ASN A O 1
ATOM 886 N N . ASN A 1 110 ? 2.482 13.181 -0.642 1.00 86.31 110 ASN A N 1
ATOM 887 C CA . ASN A 1 110 ? 2.927 11.928 -1.234 1.00 86.31 110 ASN A CA 1
ATOM 888 C C . ASN A 1 110 ? 3.884 11.211 -0.285 1.00 86.31 110 ASN A C 1
ATOM 890 O O . ASN A 1 110 ? 4.842 11.809 0.209 1.00 86.31 110 ASN A O 1
ATOM 894 N N . TYR A 1 111 ? 3.668 9.918 -0.097 1.00 90.69 111 TYR A N 1
ATOM 895 C CA . TYR A 1 111 ? 4.526 9.055 0.700 1.00 90.69 111 TYR A CA 1
ATOM 896 C C . TYR A 1 111 ? 5.173 7.988 -0.173 1.00 90.69 111 TYR A C 1
ATOM 898 O O . TYR A 1 111 ? 4.717 7.687 -1.275 1.00 90.69 111 TYR A O 1
ATOM 906 N N . TYR A 1 112 ? 6.261 7.435 0.331 1.00 90.00 112 TYR A N 1
ATOM 907 C CA . TYR A 1 112 ? 6.977 6.322 -0.250 1.00 90.00 112 TYR A CA 1
ATOM 908 C C . TYR A 1 112 ? 7.217 5.270 0.830 1.00 90.00 112 TYR A C 1
ATOM 910 O O . TYR A 1 112 ? 7.604 5.601 1.956 1.00 90.00 112 TYR A O 1
ATOM 918 N N . TYR A 1 113 ? 6.942 4.021 0.481 1.00 92.12 113 TYR A N 1
ATOM 919 C CA . TYR A 1 113 ? 6.999 2.876 1.369 1.00 92.12 113 TYR A CA 1
ATOM 920 C C . TYR A 1 113 ? 7.750 1.740 0.670 1.00 92.12 113 TYR A C 1
ATOM 922 O O . TYR A 1 113 ? 7.288 1.182 -0.323 1.00 92.12 113 TYR A O 1
ATOM 930 N N . ASP A 1 114 ? 8.936 1.436 1.185 1.00 88.81 114 ASP A N 1
ATOM 931 C CA . ASP A 1 114 ? 9.913 0.494 0.624 1.00 88.81 114 ASP A CA 1
ATOM 932 C C . ASP A 1 114 ? 9.935 -0.852 1.367 1.00 88.81 114 ASP A C 1
ATOM 934 O O . ASP A 1 114 ? 10.869 -1.632 1.218 1.00 88.81 114 ASP A O 1
ATOM 938 N N . SER A 1 115 ? 8.916 -1.117 2.186 1.00 91.31 115 SER A N 1
ATOM 939 C CA . SER A 1 115 ? 8.825 -2.299 3.049 1.00 91.31 115 SER A CA 1
ATOM 940 C C . SER A 1 115 ? 7.618 -3.175 2.681 1.00 91.31 115 SER A C 1
ATOM 942 O O . SER A 1 115 ? 6.875 -2.876 1.744 1.00 91.31 115 SER A O 1
ATOM 944 N N . ALA A 1 116 ? 7.412 -4.276 3.409 1.00 90.81 116 ALA A N 1
ATOM 945 C CA . ALA A 1 116 ? 6.347 -5.235 3.115 1.00 90.81 116 ALA A CA 1
ATOM 946 C C . ALA A 1 116 ? 4.945 -4.605 3.217 1.00 90.81 116 ALA A C 1
ATOM 948 O O . ALA A 1 116 ? 4.620 -3.939 4.208 1.00 90.81 116 ALA A O 1
ATOM 949 N N . TRP A 1 117 ? 4.124 -4.838 2.193 1.00 93.69 117 TRP A N 1
ATOM 950 C CA . TRP A 1 117 ? 2.743 -4.371 2.066 1.00 93.69 117 TRP A CA 1
ATOM 951 C C . TRP A 1 117 ? 1.809 -5.531 1.693 1.00 93.69 117 TRP A C 1
ATOM 953 O O . TRP A 1 117 ? 2.251 -6.554 1.175 1.00 93.69 117 TRP A O 1
ATOM 963 N N . ALA A 1 118 ? 0.517 -5.383 1.991 1.00 93.75 118 ALA A N 1
ATOM 964 C CA . ALA A 1 118 ? -0.496 -6.413 1.764 1.00 93.75 118 ALA A CA 1
ATOM 965 C C . ALA A 1 118 ? -1.822 -5.783 1.347 1.00 93.75 118 ALA A C 1
ATOM 967 O O . ALA A 1 118 ? -2.164 -4.698 1.811 1.00 93.75 118 ALA A O 1
ATOM 968 N N . TRP A 1 119 ? -2.582 -6.470 0.498 1.00 94.50 119 TRP A N 1
ATOM 969 C CA . TRP A 1 119 ? -3.916 -6.032 0.092 1.00 94.50 119 TRP A CA 1
ATOM 970 C C . TRP A 1 119 ? -5.004 -6.876 0.748 1.00 94.50 119 TRP A C 1
ATOM 972 O O . TRP A 1 119 ? -4.870 -8.094 0.835 1.00 94.50 119 TRP A O 1
ATOM 982 N N . ASP A 1 120 ? -6.088 -6.226 1.167 1.00 94.50 120 ASP A N 1
ATOM 983 C CA . ASP A 1 120 ? -7.252 -6.863 1.787 1.00 94.50 120 ASP A CA 1
ATOM 984 C C . ASP A 1 120 ? -8.542 -6.073 1.460 1.00 94.50 120 ASP A C 1
ATOM 986 O O . ASP A 1 120 ? -8.516 -4.951 0.947 1.00 94.50 120 ASP A O 1
ATOM 990 N N . ASN A 1 121 ? -9.698 -6.662 1.744 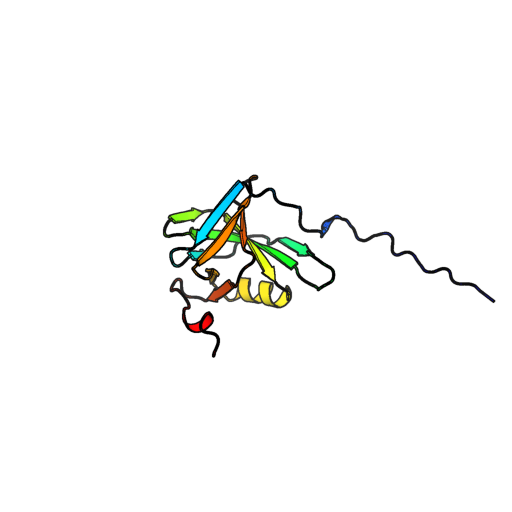1.00 94.69 121 ASN A N 1
ATOM 991 C CA . ASN A 1 121 ? -11.006 -6.014 1.747 1.00 94.69 121 ASN A CA 1
ATOM 992 C C . ASN A 1 121 ? -11.474 -5.586 3.147 1.00 94.69 121 ASN A C 1
ATOM 994 O O . ASN A 1 121 ? -12.515 -4.942 3.252 1.00 94.69 121 ASN A O 1
ATOM 998 N N . SER A 1 122 ? -10.703 -5.880 4.195 1.00 94.00 122 SER A N 1
ATOM 999 C CA . SER A 1 122 ? -10.922 -5.368 5.550 1.00 94.00 122 SER A CA 1
ATOM 1000 C C . SER A 1 122 ? -9.948 -4.242 5.908 1.00 94.00 122 SER A C 1
ATOM 1002 O O . SER A 1 122 ? -8.795 -4.240 5.479 1.00 94.00 122 SER A O 1
ATOM 1004 N N . SER A 1 123 ? -10.395 -3.299 6.745 1.00 93.31 123 SER A N 1
ATOM 1005 C CA . SER A 1 123 ? -9.518 -2.324 7.411 1.00 93.31 123 SER A CA 1
ATOM 1006 C C . SER A 1 123 ? -8.798 -2.893 8.638 1.00 93.31 123 SER A C 1
ATOM 1008 O O . SER A 1 123 ? -7.975 -2.205 9.240 1.00 93.31 123 SER A O 1
ATOM 1010 N N . GLU A 1 124 ? -9.146 -4.108 9.061 1.00 93.25 124 GLU A N 1
ATOM 1011 C CA . GLU A 1 124 ? -8.469 -4.802 10.154 1.00 93.25 124 GLU A CA 1
ATOM 1012 C C . GLU A 1 124 ? -7.045 -5.180 9.748 1.00 93.25 124 GLU A C 1
ATOM 1014 O O . GLU A 1 124 ? -6.788 -5.533 8.600 1.00 93.25 124 GLU A O 1
ATOM 1019 N N . TYR A 1 125 ? -6.109 -5.092 10.694 1.00 90.88 125 TYR A N 1
ATOM 1020 C CA . TYR A 1 125 ? -4.707 -5.377 10.411 1.00 90.88 125 TYR A CA 1
ATOM 1021 C C . TYR A 1 125 ? -4.503 -6.867 10.122 1.00 90.88 125 TYR A C 1
ATOM 1023 O O . TYR A 1 125 ? -4.782 -7.695 10.998 1.00 90.88 125 TYR A O 1
ATOM 1031 N N . PRO A 1 126 ? -3.972 -7.232 8.943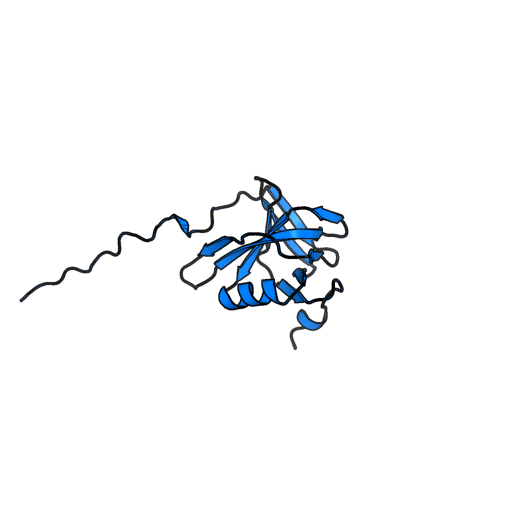 1.00 90.06 126 PRO A N 1
ATOM 1032 C CA . PRO A 1 126 ? -3.874 -8.620 8.517 1.00 90.06 126 PRO A CA 1
ATOM 1033 C C . PRO A 1 126 ? -2.643 -9.291 9.142 1.00 90.06 126 PRO A C 1
ATOM 1035 O O . PRO A 1 126 ? -1.702 -9.672 8.450 1.00 90.06 126 PRO A O 1
ATOM 1038 N N . ALA A 1 127 ? -2.631 -9.448 10.470 1.00 87.75 127 ALA A N 1
ATOM 1039 C CA . ALA A 1 127 ? -1.481 -9.965 11.219 1.00 87.75 127 ALA A CA 1
ATOM 1040 C C . ALA A 1 127 ? -0.964 -11.310 10.678 1.00 87.75 127 ALA A C 1
ATOM 1042 O O . ALA A 1 127 ? 0.244 -11.537 10.653 1.00 87.75 127 ALA A O 1
ATOM 1043 N N . ALA A 1 128 ? -1.869 -12.170 10.199 1.00 87.12 128 ALA A N 1
ATOM 1044 C CA . ALA A 1 128 ? -1.542 -13.466 9.610 1.00 87.12 128 ALA A CA 1
ATOM 1045 C C . ALA A 1 128 ? -0.673 -13.369 8.342 1.00 87.12 128 ALA A C 1
ATOM 1047 O O . ALA A 1 128 ? 0.102 -14.283 8.086 1.00 87.12 128 ALA A O 1
ATOM 1048 N N . VAL A 1 129 ? -0.755 -12.272 7.577 1.00 87.62 129 VAL A N 1
ATOM 1049 C CA . VAL A 1 129 ? 0.060 -12.062 6.364 1.00 87.62 129 VAL A CA 1
ATOM 1050 C C . VAL A 1 129 ? 1.525 -11.792 6.712 1.00 87.62 129 VAL A C 1
ATOM 1052 O O . VAL A 1 129 ? 2.421 -12.151 5.958 1.00 87.62 129 VAL A O 1
ATOM 1055 N N . TRP A 1 1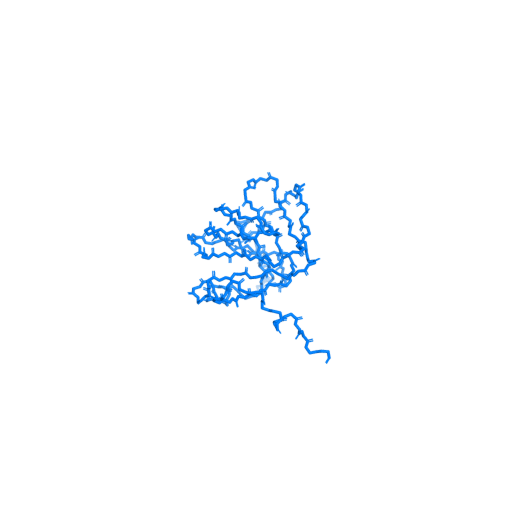30 ? 1.784 -11.189 7.874 1.00 85.25 130 TRP A N 1
ATOM 1056 C CA . TRP A 1 130 ? 3.138 -10.840 8.323 1.00 85.25 130 TRP A CA 1
ATOM 1057 C C . TRP A 1 130 ? 3.821 -11.941 9.123 1.00 85.25 130 TRP A C 1
ATOM 1059 O O . TRP A 1 130 ? 5.023 -11.865 9.381 1.00 85.25 130 TRP A O 1
ATOM 1069 N N . GLN A 1 131 ? 3.047 -12.934 9.550 1.00 78.00 131 GLN A N 1
ATOM 1070 C CA . GLN A 1 131 ? 3.547 -14.150 10.167 1.00 78.00 131 GLN A CA 1
ATOM 1071 C C . GLN A 1 131 ? 4.051 -15.061 9.046 1.00 78.00 131 GLN A C 1
ATOM 1073 O O . GLN A 1 131 ? 3.387 -16.018 8.653 1.00 78.00 131 GLN A O 1
ATOM 1078 N N . GLU A 1 132 ? 5.228 -14.762 8.499 1.00 62.12 132 GLU A N 1
ATOM 1079 C CA . GLU A 1 132 ? 5.943 -15.787 7.746 1.00 62.12 132 GLU A CA 1
ATOM 1080 C C . GLU A 1 132 ? 6.239 -16.958 8.690 1.00 62.12 132 GLU A C 1
ATOM 1082 O O . GLU A 1 132 ? 6.701 -16.770 9.822 1.00 62.12 132 GLU A O 1
ATOM 1087 N N . LYS A 1 133 ? 5.914 -18.173 8.226 1.00 49.81 133 LYS A N 1
ATOM 1088 C CA . LYS A 1 133 ? 6.298 -19.431 8.870 1.00 49.81 133 LYS A CA 1
ATOM 1089 C C . LYS A 1 133 ? 7.809 -19.390 9.109 1.00 49.81 133 LYS A C 1
ATOM 1091 O O . LYS A 1 133 ? 8.569 -19.378 8.145 1.00 49.81 133 LYS A O 1
ATOM 1096 N N . LYS A 1 134 ? 8.206 -19.328 10.381 1.00 39.16 134 LYS A N 1
ATOM 1097 C CA . LYS A 1 134 ? 9.576 -19.634 10.802 1.00 39.16 134 LYS A CA 1
ATOM 1098 C C . LYS A 1 134 ? 9.998 -21.015 10.318 1.00 39.16 134 LYS A C 1
ATOM 1100 O O . LYS A 1 134 ? 9.116 -21.904 10.273 1.00 39.16 134 LYS A O 1
#

Radius of gyration: 17.76 Å; chains: 1; bounding box: 43×38×60 Å

pLDDT: mean 82.42, std 18.33, range [32.09, 97.25]

Foldseek 3Di:
DDDDDPPPPPDPPPPQADPDFAFPDKDAQADWKKFFQFDDDWHWHDHDPVQKIWIFTWGQWMQGNNDIDGRATETEIDNDPVVVVVLNVVFGMKTDDHRAIWTAGPPDRYIYGHDDIDTHNDSDRPVVVVPDPD

Secondary structure (DSSP, 8-state):
-------------GGGBPP-PPEEEEEE--S-EEEEEE-S--EEEEEETTTEEEEEEEEEEEEETTEEEEEEEEEEEES-HHHHHHHHHH-SEEEEPTT-EEEEESSSSEEEE-S-EEEESSSS--HHHH----